Protein AF-A0A4U8TB84-F1 (afdb_monomer_lite)

Organism: NCBI:txid50960

Structure (mmCIF, N/CA/C/O backbone):
data_AF-A0A4U8TB84-F1
#
_entry.id   AF-A0A4U8TB84-F1
#
loop_
_atom_site.group_PDB
_atom_site.id
_atom_site.type_symbol
_atom_site.label_atom_id
_atom_site.label_alt_id
_atom_site.label_comp_id
_atom_site.label_asym_id
_atom_site.label_enti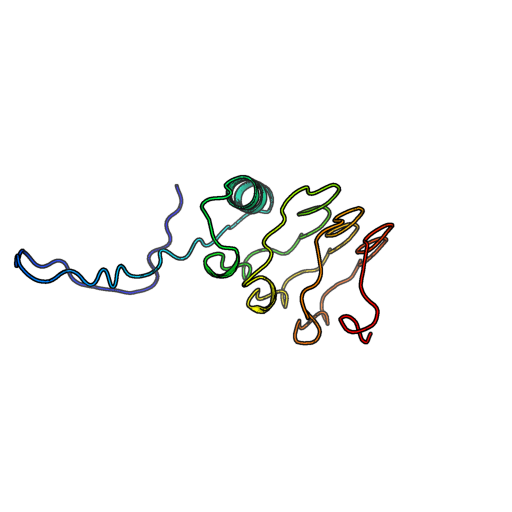ty_id
_atom_site.label_seq_id
_atom_site.pdbx_PDB_ins_code
_atom_site.Cartn_x
_atom_site.Cartn_y
_atom_site.Cartn_z
_atom_site.occupancy
_atom_site.B_iso_or_equiv
_atom_site.auth_seq_id
_atom_site.auth_comp_id
_atom_site.auth_asym_id
_atom_site.auth_atom_id
_atom_site.pdbx_PDB_model_num
ATOM 1 N N . MET A 1 1 ? 8.869 -10.314 21.067 1.00 45.72 1 MET A N 1
ATOM 2 C CA . MET A 1 1 ? 8.151 -11.189 20.119 1.00 45.72 1 MET A CA 1
ATOM 3 C C . MET A 1 1 ? 6.687 -11.208 20.528 1.00 45.72 1 MET A C 1
ATOM 5 O O . MET A 1 1 ? 6.358 -11.902 21.476 1.00 45.72 1 MET A O 1
ATOM 9 N N . GLN A 1 2 ? 5.829 -10.401 19.903 1.00 38.22 2 GLN A N 1
ATOM 10 C CA . GLN A 1 2 ? 4.379 -10.527 20.090 1.00 38.22 2 GLN A CA 1
ATOM 11 C C . GLN A 1 2 ? 3.848 -11.338 18.907 1.00 38.22 2 GLN A C 1
ATOM 13 O O . GLN A 1 2 ? 3.488 -10.793 17.871 1.00 38.22 2 GLN A O 1
ATOM 18 N N . LYS A 1 3 ? 3.909 -12.667 19.041 1.00 43.94 3 LYS A N 1
ATOM 19 C CA . LYS A 1 3 ? 3.219 -13.597 18.146 1.00 43.94 3 LYS A CA 1
ATOM 20 C C . LYS A 1 3 ? 1.755 -13.603 18.587 1.00 43.94 3 LYS A C 1
ATOM 22 O O . LYS A 1 3 ? 1.457 -14.084 19.677 1.00 43.94 3 LYS A O 1
ATOM 27 N N . SER A 1 4 ? 0.860 -13.004 17.808 1.00 37.38 4 SER A N 1
ATOM 28 C CA . SER A 1 4 ? -0.577 -13.105 18.067 1.00 37.38 4 SER A CA 1
ATOM 29 C C . SER A 1 4 ? -1.086 -14.352 17.359 1.00 37.38 4 SER A C 1
ATOM 31 O O . SER A 1 4 ? -1.244 -14.355 16.144 1.00 37.38 4 SER A O 1
ATOM 33 N N . ILE A 1 5 ? -1.294 -15.426 18.117 1.00 42.75 5 ILE A N 1
ATOM 34 C CA . ILE A 1 5 ? -1.878 -16.667 17.609 1.00 42.75 5 ILE A CA 1
ATOM 35 C C . ILE A 1 5 ? -3.381 -16.415 17.453 1.00 42.75 5 ILE A C 1
ATOM 37 O O . ILE A 1 5 ? -4.152 -16.615 18.390 1.00 42.75 5 ILE A O 1
ATOM 41 N N . MET A 1 6 ? -3.813 -15.928 16.291 1.00 39.38 6 MET A N 1
ATOM 42 C CA . MET A 1 6 ? -5.229 -15.975 15.937 1.00 39.38 6 MET A CA 1
ATOM 43 C C . MET A 1 6 ? -5.569 -17.403 15.500 1.00 39.38 6 MET A C 1
ATOM 45 O O . MET A 1 6 ? -5.380 -17.777 14.352 1.00 39.38 6 MET A O 1
ATOM 49 N N . GLY A 1 7 ? -6.045 -18.194 16.464 1.00 40.78 7 GLY A N 1
ATOM 50 C CA . GLY A 1 7 ? -6.936 -19.331 16.235 1.00 40.78 7 GLY A CA 1
ATOM 51 C C . GLY A 1 7 ? -6.357 -20.549 15.513 1.00 40.78 7 GLY A C 1
ATOM 52 O O . GLY A 1 7 ? -6.677 -20.783 14.357 1.00 40.78 7 GLY A O 1
ATOM 53 N N . ALA A 1 8 ? -5.635 -21.407 16.236 1.00 39.00 8 ALA A N 1
ATOM 54 C CA . ALA A 1 8 ? -5.620 -22.843 15.949 1.00 39.00 8 ALA A CA 1
ATOM 55 C C . ALA A 1 8 ? -5.310 -23.622 17.235 1.00 39.00 8 ALA A C 1
ATOM 57 O O . ALA A 1 8 ? -4.166 -23.740 17.672 1.00 39.00 8 ALA A O 1
ATOM 58 N N . VAL A 1 9 ? -6.364 -24.125 17.874 1.00 42.72 9 VAL A N 1
ATOM 59 C CA . VAL A 1 9 ? -6.271 -25.143 18.922 1.00 42.72 9 VAL A CA 1
ATOM 60 C C . VAL A 1 9 ? -5.956 -26.470 18.230 1.00 42.72 9 VAL A C 1
ATOM 62 O O . VAL A 1 9 ? -6.791 -26.955 17.479 1.00 42.72 9 VAL A O 1
ATOM 65 N N . TRP A 1 10 ? -4.753 -27.021 18.412 1.00 40.31 10 TRP A N 1
ATOM 66 C CA . TRP A 1 10 ? -4.490 -28.255 19.178 1.00 40.31 10 TRP A CA 1
ATOM 67 C C . TRP A 1 10 ? -3.059 -28.759 18.910 1.00 40.31 10 TRP A C 1
ATOM 69 O O . TRP A 1 10 ? -2.658 -29.002 17.776 1.00 40.31 10 TRP A O 1
ATOM 79 N N . PHE A 1 11 ? -2.297 -28.972 19.981 1.00 54.28 11 PHE A N 1
ATOM 80 C CA . PHE A 1 11 ? -1.152 -29.885 19.995 1.00 54.28 11 PHE A CA 1
ATOM 81 C C . PHE A 1 11 ? -1.607 -31.317 19.652 1.00 54.28 11 PHE A C 1
ATOM 83 O O . PHE A 1 11 ? -2.494 -31.817 20.339 1.00 54.28 11 PHE A O 1
ATOM 90 N N . CYS A 1 12 ? -0.940 -32.022 18.727 1.00 40.16 12 CYS A N 1
ATOM 91 C CA . CYS A 1 12 ? -0.672 -33.462 18.887 1.00 40.16 12 CYS A CA 1
ATOM 92 C C . CYS A 1 12 ? 0.413 -34.008 17.936 1.00 40.16 12 CYS A C 1
ATOM 94 O O . CYS A 1 12 ? 0.275 -33.973 16.722 1.00 40.16 12 CYS A O 1
ATOM 96 N N . LEU A 1 13 ? 1.478 -34.504 18.576 1.00 37.19 13 LEU A N 1
ATOM 97 C CA . LEU A 1 13 ? 2.316 -35.682 18.300 1.00 37.19 13 LEU A CA 1
ATOM 98 C C . LEU A 1 13 ? 2.546 -36.174 16.855 1.00 37.19 13 LEU A C 1
ATOM 100 O O . LEU A 1 13 ? 1.636 -36.631 16.179 1.00 37.19 13 LEU A O 1
ATOM 104 N N . LEU A 1 14 ? 3.846 -36.230 16.523 1.00 46.69 14 LEU A N 1
ATOM 105 C CA . LEU A 1 14 ? 4.560 -37.301 15.806 1.00 46.69 14 LEU A CA 1
ATOM 106 C C . LEU A 1 14 ? 3.783 -38.041 14.706 1.00 46.69 14 LEU A C 1
ATOM 108 O O . LEU A 1 14 ? 3.031 -38.946 15.027 1.00 46.69 14 LEU A O 1
ATOM 112 N N . TYR A 1 15 ? 4.146 -37.835 13.437 1.00 36.56 15 TYR A N 1
ATOM 113 C CA . TYR A 1 15 ? 4.432 -38.963 12.541 1.00 36.56 15 TYR A CA 1
ATOM 114 C C . TYR A 1 15 ? 5.444 -38.556 11.463 1.00 36.56 15 TYR A C 1
ATOM 116 O O . TYR A 1 15 ? 5.296 -37.557 10.764 1.00 36.56 15 TYR A O 1
ATOM 124 N N . PHE A 1 16 ? 6.517 -39.341 11.403 1.00 52.62 16 PHE A N 1
ATOM 125 C CA . PHE A 1 16 ? 7.540 -39.351 10.366 1.00 52.62 16 PHE A CA 1
ATOM 126 C C . PHE A 1 16 ? 6.938 -39.770 9.008 1.00 52.62 16 PHE A C 1
ATOM 128 O O . PHE A 1 16 ? 6.001 -40.564 8.973 1.00 52.62 16 PHE A O 1
ATOM 135 N N . ILE A 1 17 ? 7.622 -39.356 7.931 1.00 47.59 17 ILE A N 1
ATOM 136 C CA . ILE A 1 17 ? 7.519 -39.762 6.510 1.00 47.59 17 ILE A CA 1
ATOM 137 C C . ILE A 1 17 ? 6.710 -38.801 5.623 1.00 47.59 17 ILE A C 1
ATOM 139 O O . ILE A 1 17 ? 5.489 -38.745 5.674 1.00 47.59 17 ILE A O 1
ATOM 143 N N . GLY A 1 18 ? 7.427 -38.135 4.711 1.00 38.47 18 GLY A N 1
ATOM 144 C CA . GLY A 1 18 ? 6.852 -37.531 3.507 1.00 38.47 18 GLY A CA 1
ATOM 145 C C . GLY A 1 18 ? 7.126 -36.039 3.389 1.00 38.47 18 GLY A C 1
ATOM 146 O O . GLY A 1 18 ? 6.384 -35.215 3.905 1.00 38.47 18 GLY A O 1
ATOM 147 N N . CYS A 1 19 ? 8.207 -35.695 2.694 1.00 48.09 19 CYS A N 1
ATOM 148 C CA . CYS A 1 19 ? 8.589 -34.333 2.345 1.00 48.09 19 CYS A CA 1
ATOM 149 C C . CYS A 1 19 ? 7.486 -33.635 1.525 1.00 48.09 19 CYS A C 1
ATOM 151 O O . CYS A 1 19 ? 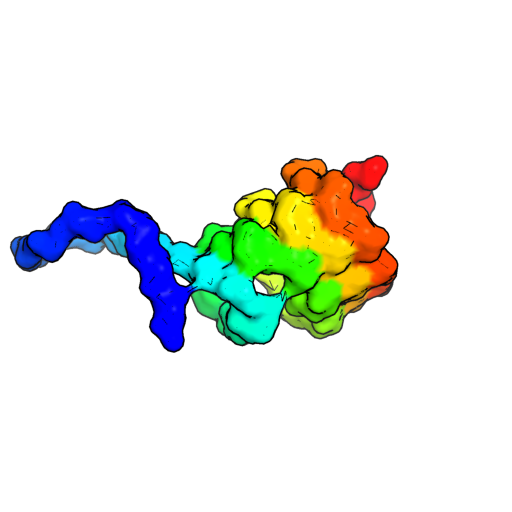7.413 -33.794 0.315 1.00 48.09 19 CYS A O 1
ATOM 153 N N . HIS A 1 20 ? 6.636 -32.870 2.201 1.00 40.25 20 HIS A N 1
ATOM 154 C CA . HIS A 1 20 ? 5.980 -31.670 1.692 1.00 40.25 20 HIS A CA 1
ATOM 155 C C . HIS A 1 20 ? 5.687 -30.812 2.921 1.00 40.25 20 HIS A C 1
ATOM 157 O O . HIS A 1 20 ? 4.707 -31.014 3.633 1.00 40.25 20 HIS A O 1
ATOM 163 N N . PHE A 1 21 ? 6.606 -29.894 3.217 1.00 39.38 21 PHE A N 1
ATOM 164 C CA . PHE A 1 21 ? 6.414 -28.867 4.231 1.00 39.38 21 PHE A CA 1
ATOM 165 C C . PHE A 1 21 ? 5.217 -27.999 3.817 1.00 39.38 21 PHE A C 1
ATOM 167 O O . PHE A 1 21 ? 5.377 -27.018 3.102 1.00 39.38 21 PHE A O 1
ATOM 174 N N . ILE A 1 22 ? 4.011 -28.340 4.266 1.00 43.78 22 ILE A N 1
ATOM 175 C CA . ILE A 1 22 ? 2.967 -27.334 4.462 1.00 43.78 22 ILE A CA 1
ATOM 176 C C . ILE A 1 22 ? 3.152 -26.849 5.896 1.00 43.78 22 ILE A C 1
ATOM 178 O O . ILE A 1 22 ? 2.420 -27.218 6.811 1.00 43.78 22 ILE A O 1
ATOM 182 N N . THR A 1 23 ? 4.214 -26.079 6.130 1.00 46.97 23 THR A N 1
ATOM 183 C CA . THR A 1 23 ? 4.282 -25.272 7.347 1.00 46.97 23 THR A CA 1
ATOM 184 C C . THR A 1 23 ? 3.256 -24.171 7.182 1.00 46.97 23 THR A C 1
ATOM 186 O O . THR A 1 23 ? 3.326 -23.429 6.203 1.00 46.97 23 THR A O 1
ATOM 189 N N . ALA A 1 24 ? 2.307 -24.075 8.112 1.00 51.00 24 ALA A N 1
ATOM 190 C CA . ALA A 1 24 ? 1.477 -22.888 8.255 1.00 51.00 24 ALA A CA 1
ATOM 191 C C . ALA A 1 24 ? 2.383 -21.654 8.137 1.00 51.00 24 ALA A C 1
ATOM 193 O O . ALA A 1 24 ? 3.355 -21.530 8.886 1.00 51.00 24 ALA A O 1
ATOM 194 N N . GLN A 1 25 ? 2.132 -20.802 7.144 1.00 57.91 25 GLN A N 1
ATOM 195 C CA . GLN A 1 25 ? 2.904 -19.581 6.963 1.00 57.91 25 GLN A CA 1
ATOM 196 C C . GLN A 1 25 ? 2.698 -18.728 8.221 1.00 57.91 25 GLN A C 1
ATOM 198 O O . GLN A 1 25 ? 1.567 -18.350 8.525 1.00 57.91 25 GLN A O 1
ATOM 203 N N . GLU A 1 26 ? 3.757 -18.498 9.006 1.00 79.38 26 GLU A N 1
ATOM 204 C CA . GLU A 1 26 ? 3.667 -17.626 10.180 1.00 79.38 26 GLU A CA 1
ATOM 205 C C . GLU A 1 26 ? 3.278 -16.218 9.697 1.00 79.38 26 GLU A C 1
ATOM 207 O O . GLU A 1 26 ? 4.016 -15.597 8.934 1.00 79.38 26 GLU A O 1
ATOM 212 N N . ILE A 1 27 ? 2.110 -15.722 10.123 1.00 89.81 27 ILE A N 1
ATOM 213 C CA . ILE A 1 27 ? 1.662 -14.355 9.832 1.00 89.81 27 ILE A CA 1
ATOM 214 C C . ILE A 1 27 ? 2.178 -13.424 10.933 1.00 89.81 27 ILE A C 1
ATOM 216 O O . ILE A 1 27 ? 1.937 -13.638 12.126 1.00 89.81 27 ILE A O 1
ATOM 220 N N . TYR A 1 28 ? 2.879 -12.365 10.537 1.00 93.75 28 TYR A N 1
ATOM 221 C CA . TYR A 1 28 ? 3.379 -11.319 11.420 1.00 93.75 28 TYR A CA 1
ATOM 222 C C . TYR A 1 28 ? 2.350 -10.197 11.539 1.00 93.75 28 TYR A C 1
ATOM 224 O O . TYR A 1 28 ? 1.968 -9.602 10.540 1.00 93.75 28 TYR A O 1
ATOM 232 N N . VAL A 1 29 ? 1.948 -9.858 12.767 1.00 95.44 29 VAL A N 1
ATOM 233 C CA . VAL A 1 29 ? 0.933 -8.824 13.039 1.00 95.44 29 VAL A CA 1
ATOM 234 C C . VAL A 1 29 ? 1.574 -7.646 13.786 1.00 95.44 29 VAL A C 1
ATOM 236 O O . VAL A 1 29 ? 1.490 -7.575 15.020 1.00 95.44 29 VAL A O 1
ATOM 239 N N . PRO A 1 30 ? 2.288 -6.736 13.097 1.00 95.50 30 PRO A N 1
ATOM 240 C CA . PRO A 1 30 ? 2.904 -5.590 13.744 1.00 95.50 30 PRO A CA 1
ATOM 241 C C . PRO A 1 30 ? 1.858 -4.646 14.349 1.00 95.50 30 PRO A C 1
ATOM 243 O O . PRO A 1 30 ? 0.869 -4.294 13.716 1.00 95.50 30 PRO A O 1
ATOM 246 N N . LYS A 1 31 ? 2.091 -4.221 15.596 1.00 94.06 31 LYS A N 1
ATOM 247 C CA . LYS A 1 31 ? 1.245 -3.242 16.307 1.00 94.06 31 LYS A CA 1
ATOM 248 C C . LYS A 1 31 ? 1.775 -1.813 16.243 1.00 94.06 31 LYS A C 1
ATOM 250 O O . LYS A 1 31 ? 1.060 -0.887 16.598 1.00 94.06 31 LYS A O 1
ATOM 255 N N . THR A 1 32 ? 3.025 -1.636 15.820 1.00 96.12 32 THR A N 1
ATOM 256 C CA . THR A 1 32 ? 3.645 -0.320 15.663 1.00 96.12 32 THR A CA 1
ATOM 257 C C . THR A 1 32 ? 4.434 -0.265 14.365 1.00 96.12 32 THR A C 1
ATOM 259 O O . THR A 1 32 ? 4.900 -1.296 13.859 1.00 96.12 32 THR A O 1
ATOM 262 N N . LYS A 1 33 ? 4.623 0.951 13.853 1.00 96.94 33 LYS A N 1
ATOM 263 C CA . LYS A 1 33 ? 5.448 1.210 12.676 1.00 96.94 33 LYS A CA 1
ATOM 264 C C . LYS A 1 33 ? 6.885 0.738 12.874 1.00 96.94 33 LYS A C 1
ATOM 266 O O . LYS A 1 33 ? 7.458 0.143 11.971 1.00 96.94 33 LYS A O 1
ATOM 271 N N . GLU A 1 34 ? 7.464 0.920 14.058 1.00 97.06 34 GLU A N 1
ATOM 272 C CA . GLU A 1 34 ? 8.837 0.492 14.351 1.00 97.06 34 GLU A CA 1
ATOM 273 C C . GLU A 1 34 ? 8.971 -1.023 14.251 1.00 97.06 34 GLU A C 1
ATOM 275 O O . GLU A 1 34 ? 9.985 -1.528 13.763 1.00 97.06 34 GLU A O 1
ATOM 280 N N . TYR A 1 35 ? 7.959 -1.765 14.711 1.00 95.38 35 TYR A N 1
ATOM 281 C CA . TYR A 1 35 ? 7.981 -3.211 14.576 1.00 95.38 35 TYR A CA 1
ATOM 282 C C . TYR A 1 35 ? 7.817 -3.630 13.114 1.00 95.38 35 TYR A C 1
ATOM 284 O O . TYR A 1 35 ? 8.593 -4.465 12.653 1.00 95.38 35 TYR A O 1
ATOM 292 N N . LEU A 1 36 ? 6.913 -2.994 12.362 1.00 97.19 36 LEU A N 1
ATOM 293 C CA . LEU A 1 36 ? 6.819 -3.196 10.914 1.00 97.19 36 LEU A CA 1
ATOM 294 C C . LEU A 1 36 ? 8.172 -2.933 10.229 1.00 97.19 36 LEU A C 1
ATOM 296 O O . LEU A 1 36 ? 8.678 -3.801 9.527 1.00 97.19 36 LEU A O 1
ATOM 300 N N . MET A 1 37 ? 8.830 -1.805 10.510 1.00 96.50 37 MET A N 1
ATOM 301 C CA . MET A 1 37 ? 10.153 -1.481 9.961 1.00 96.50 37 MET A CA 1
ATOM 302 C C . MET A 1 37 ? 11.220 -2.529 10.302 1.00 96.50 37 MET A C 1
ATOM 304 O O . MET A 1 37 ? 12.127 -2.755 9.505 1.00 96.50 37 MET A O 1
ATOM 308 N N . ARG A 1 38 ? 11.148 -3.177 11.474 1.00 94.69 38 ARG A N 1
ATOM 309 C CA . ARG A 1 38 ? 12.057 -4.285 11.817 1.00 94.69 38 ARG A CA 1
ATOM 310 C C . ARG A 1 38 ? 11.807 -5.513 10.945 1.00 94.69 38 ARG A C 1
ATOM 312 O O . ARG A 1 38 ? 12.779 -6.126 10.526 1.00 94.69 38 ARG A O 1
ATOM 319 N N . LEU A 1 39 ? 10.545 -5.836 10.656 1.00 94.75 39 LEU A N 1
ATOM 320 C CA . LEU A 1 39 ? 10.189 -6.942 9.761 1.00 94.75 39 LEU A CA 1
ATOM 321 C C . LEU A 1 39 ? 10.648 -6.660 8.324 1.00 94.75 39 LEU A C 1
ATOM 323 O O . LEU A 1 39 ? 11.250 -7.520 7.695 1.00 94.75 39 LEU A O 1
ATOM 327 N N . LEU A 1 40 ? 10.448 -5.433 7.831 1.00 94.69 40 LEU A N 1
ATOM 328 C CA . LEU A 1 40 ? 10.820 -5.048 6.461 1.00 94.69 40 LEU A CA 1
ATOM 329 C C . LEU A 1 40 ? 12.334 -5.078 6.194 1.00 94.69 40 LEU A C 1
ATOM 331 O O . LEU A 1 40 ? 12.746 -5.216 5.041 1.00 94.69 40 LEU A O 1
ATOM 335 N N . LYS A 1 41 ? 13.157 -4.958 7.244 1.00 92.00 41 LYS A N 1
ATOM 336 C CA . LYS A 1 41 ? 14.623 -5.070 7.165 1.00 92.00 41 LYS A CA 1
ATOM 337 C C . LYS A 1 41 ? 15.114 -6.508 7.001 1.00 92.00 41 LYS A C 1
ATOM 339 O O . LYS A 1 41 ? 16.263 -6.687 6.607 1.00 92.00 41 LYS A O 1
ATOM 344 N N . ASP A 1 42 ? 14.286 -7.505 7.303 1.00 91.00 42 ASP A N 1
ATOM 345 C CA . ASP A 1 42 ? 14.635 -8.910 7.121 1.00 91.00 42 ASP A CA 1
ATOM 346 C C . ASP A 1 42 ? 14.257 -9.359 5.697 1.00 91.00 42 ASP A C 1
ATOM 348 O O . ASP A 1 42 ? 13.070 -9.401 5.353 1.00 91.00 42 ASP A O 1
ATOM 352 N N . PRO A 1 43 ? 15.235 -9.686 4.833 1.00 87.25 43 PRO A N 1
ATOM 353 C CA . PRO A 1 43 ? 14.952 -10.144 3.475 1.00 87.25 43 PRO A CA 1
ATOM 354 C C . PRO A 1 43 ? 14.296 -11.532 3.436 1.00 87.25 43 PRO A C 1
ATOM 356 O O . PRO A 1 43 ? 13.737 -11.895 2.405 1.00 87.25 43 PRO A O 1
ATOM 359 N N . SER A 1 44 ? 14.347 -12.298 4.531 1.00 88.19 44 SER A N 1
ATOM 360 C CA . SER A 1 44 ? 13.758 -13.641 4.635 1.00 88.19 44 SER A CA 1
ATOM 361 C C . SER A 1 44 ? 12.250 -13.600 4.874 1.00 88.19 44 SER A C 1
ATOM 363 O O . SER A 1 44 ? 11.577 -14.618 4.722 1.00 88.19 44 SER A O 1
ATOM 365 N N . ILE A 1 45 ? 11.716 -12.437 5.265 1.00 89.31 45 ILE A N 1
ATOM 366 C CA . ILE A 1 45 ? 10.290 -12.249 5.514 1.00 89.31 45 ILE A CA 1
ATOM 367 C C . ILE A 1 45 ? 9.616 -11.795 4.207 1.00 89.31 45 ILE A C 1
ATOM 369 O O . ILE A 1 45 ? 9.919 -10.702 3.701 1.00 89.31 45 ILE A O 1
ATOM 373 N N . PRO A 1 46 ? 8.696 -12.601 3.641 1.00 92.12 46 PRO A N 1
ATOM 374 C CA . PRO A 1 46 ? 7.906 -12.185 2.490 1.00 92.12 46 PRO A CA 1
ATOM 375 C C . PRO A 1 46 ? 6.886 -11.122 2.912 1.00 92.12 46 PRO A C 1
ATOM 377 O O . PRO A 1 46 ? 6.299 -11.211 3.992 1.00 92.12 46 PRO A O 1
ATOM 380 N N . LEU A 1 47 ? 6.638 -10.123 2.055 1.00 95.12 47 LEU A N 1
ATOM 381 C CA . LEU A 1 47 ? 5.704 -9.037 2.385 1.00 95.12 47 LEU A CA 1
ATOM 382 C C . LEU A 1 47 ? 4.267 -9.545 2.561 1.00 95.12 47 LEU A C 1
ATOM 384 O O . LEU A 1 47 ? 3.544 -9.006 3.395 1.00 95.12 47 LEU A O 1
ATOM 388 N N . SER A 1 48 ? 3.900 -10.628 1.866 1.00 94.31 48 SER A N 1
ATOM 389 C CA . SER A 1 48 ? 2.598 -11.297 1.998 1.00 94.31 48 SER A CA 1
ATOM 390 C C . SER A 1 48 ? 2.343 -11.900 3.386 1.00 94.31 48 SER A C 1
ATOM 392 O O . SER A 1 48 ? 1.202 -12.188 3.726 1.00 94.31 48 SER A O 1
ATOM 394 N N . ALA A 1 49 ? 3.388 -12.143 4.188 1.00 94.44 49 ALA A N 1
ATOM 395 C CA . ALA A 1 49 ? 3.249 -12.687 5.541 1.00 94.44 49 ALA A CA 1
ATOM 396 C C . ALA A 1 49 ? 3.017 -11.599 6.600 1.00 94.44 49 ALA A C 1
ATOM 398 O O . ALA A 1 49 ? 2.974 -11.909 7.788 1.00 94.44 49 ALA A O 1
ATOM 399 N N . ILE A 1 50 ? 2.913 -10.329 6.204 1.00 95.44 50 ILE A N 1
ATOM 400 C CA . ILE A 1 50 ? 2.768 -9.204 7.125 1.00 95.44 50 ILE A CA 1
ATOM 401 C C . ILE A 1 50 ? 1.325 -8.698 7.079 1.00 95.44 50 ILE A C 1
ATOM 403 O O . ILE A 1 50 ? 0.868 -8.177 6.066 1.00 95.44 50 ILE A O 1
ATOM 407 N N . ASP A 1 51 ? 0.626 -8.797 8.205 1.00 96.44 51 ASP A N 1
ATOM 408 C CA . ASP A 1 51 ? -0.694 -8.203 8.399 1.00 96.44 51 ASP A CA 1
ATOM 409 C C . ASP A 1 51 ? -0.562 -6.743 8.855 1.00 96.44 51 ASP A C 1
ATOM 411 O O . ASP A 1 51 ? -0.298 -6.438 10.023 1.00 96.44 51 ASP A O 1
ATOM 415 N N . THR A 1 52 ? -0.771 -5.820 7.921 1.00 97.31 52 THR A N 1
ATOM 416 C CA . THR A 1 52 ? -0.677 -4.377 8.158 1.00 97.31 52 THR A CA 1
ATOM 417 C C . THR A 1 52 ? -1.940 -3.745 8.742 1.00 97.31 52 THR A C 1
ATOM 419 O O . THR A 1 52 ? -1.944 -2.540 8.982 1.00 97.31 52 THR A O 1
ATOM 422 N N . SER A 1 53 ? -2.995 -4.519 9.027 1.00 96.88 53 SER A N 1
ATOM 423 C CA . SER A 1 53 ? -4.313 -4.000 9.439 1.00 96.88 53 SER A CA 1
ATOM 424 C C . SER A 1 53 ? -4.301 -3.122 10.698 1.00 96.88 53 SER A C 1
ATOM 426 O O . SER A 1 53 ? -5.215 -2.325 10.903 1.00 96.88 53 SER A O 1
ATOM 428 N N . ASN A 1 54 ? -3.274 -3.247 11.544 1.00 96.25 54 ASN A N 1
ATOM 429 C CA . ASN A 1 54 ? -3.118 -2.467 12.776 1.00 96.25 54 ASN A CA 1
ATOM 430 C C . ASN A 1 54 ? -2.240 -1.213 12.613 1.00 96.25 54 ASN A C 1
ATOM 432 O O . ASN A 1 54 ? -1.991 -0.517 13.596 1.00 96.25 54 ASN A O 1
ATOM 436 N N . ILE A 1 55 ? -1.720 -0.948 11.414 1.00 98.25 55 ILE A N 1
ATOM 437 C CA . ILE A 1 55 ? -0.780 0.142 11.156 1.00 98.25 55 ILE A CA 1
ATOM 438 C C . ILE A 1 55 ? -1.535 1.344 10.599 1.00 98.25 55 ILE A C 1
ATOM 440 O O . ILE A 1 55 ? -2.243 1.237 9.604 1.00 98.25 55 ILE A O 1
ATOM 444 N N . THR A 1 56 ? -1.355 2.498 11.239 1.00 98.12 56 THR A N 1
ATOM 445 C CA . THR A 1 56 ? -1.956 3.773 10.822 1.00 98.12 56 THR A CA 1
ATOM 446 C C . THR A 1 56 ? -0.955 4.699 10.121 1.00 98.12 56 THR A C 1
ATOM 448 O O . THR A 1 56 ? -1.349 5.523 9.301 1.00 98.12 56 THR A O 1
ATOM 451 N N . ASP A 1 57 ? 0.344 4.547 10.393 1.00 98.44 57 ASP A N 1
ATOM 452 C CA . ASP A 1 57 ? 1.427 5.320 9.774 1.00 98.44 57 ASP A CA 1
ATOM 453 C C . ASP A 1 57 ? 2.354 4.399 8.966 1.00 98.44 57 ASP A C 1
ATOM 455 O O . ASP A 1 57 ? 3.072 3.560 9.520 1.00 98.44 57 ASP A O 1
ATOM 459 N N . MET A 1 58 ? 2.340 4.583 7.645 1.00 98.44 58 MET A N 1
ATOM 460 C CA . MET A 1 58 ? 3.196 3.914 6.664 1.00 98.44 58 MET A CA 1
ATOM 461 C C . MET A 1 58 ? 4.201 4.870 6.006 1.00 98.44 58 MET A C 1
ATOM 463 O O . MET A 1 58 ? 4.852 4.515 5.016 1.00 98.44 58 MET A O 1
ATOM 467 N N . SER A 1 59 ? 4.373 6.078 6.545 1.00 98.44 59 SER A N 1
ATOM 468 C CA . SER A 1 59 ? 5.308 7.044 5.977 1.00 98.44 59 SER A CA 1
ATOM 469 C C . SER A 1 59 ? 6.736 6.496 5.981 1.00 98.44 59 SER A C 1
ATOM 471 O O . SER A 1 59 ? 7.200 5.898 6.958 1.00 98.44 59 SER A O 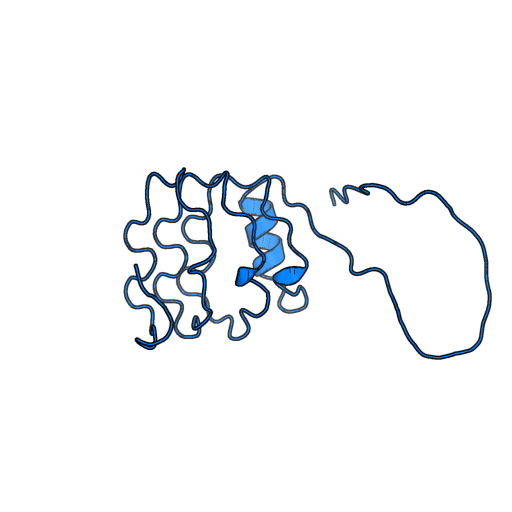1
ATOM 473 N N . ARG A 1 60 ? 7.445 6.710 4.869 1.00 97.88 60 ARG A N 1
ATOM 474 C CA . ARG A 1 60 ? 8.864 6.361 4.675 1.00 97.88 60 ARG A CA 1
ATOM 475 C C . ARG A 1 60 ? 9.229 4.873 4.835 1.00 97.88 60 ARG A C 1
ATOM 477 O O . ARG A 1 60 ? 10.412 4.565 4.955 1.00 97.88 60 ARG A O 1
ATOM 484 N N . LEU A 1 61 ? 8.273 3.933 4.821 1.00 97.81 61 LEU A N 1
ATOM 485 C CA . LEU A 1 61 ? 8.567 2.501 5.043 1.00 97.81 61 LEU A CA 1
ATOM 486 C C . LEU A 1 61 ? 9.594 1.913 4.064 1.00 97.81 61 LEU A C 1
ATOM 488 O O . LEU A 1 61 ? 10.411 1.083 4.463 1.00 97.81 61 LEU A O 1
ATOM 492 N N . PHE A 1 62 ? 9.569 2.356 2.807 1.00 96.75 62 PHE A N 1
ATOM 493 C CA . PHE A 1 62 ? 10.506 1.954 1.761 1.00 96.75 62 PHE A CA 1
ATOM 494 C C . PHE A 1 62 ? 11.272 3.145 1.172 1.00 96.75 62 PHE A C 1
ATOM 496 O O . PHE A 1 62 ? 11.789 3.051 0.058 1.00 96.75 62 PHE A O 1
ATOM 503 N N . GLU A 1 63 ? 11.385 4.250 1.912 1.00 95.94 63 GLU A N 1
ATOM 504 C CA . GLU A 1 63 ? 12.176 5.393 1.467 1.00 95.94 63 GLU A CA 1
ATOM 505 C C . GLU A 1 63 ? 13.647 4.983 1.281 1.00 95.94 63 GLU A C 1
ATOM 507 O O . GLU A 1 63 ? 14.257 4.394 2.176 1.00 95.94 63 GLU A O 1
ATOM 512 N N . ASN A 1 64 ? 14.220 5.281 0.111 1.00 94.12 64 ASN A N 1
ATOM 513 C CA . ASN A 1 64 ? 15.571 4.865 -0.290 1.00 94.12 64 ASN A CA 1
ATOM 514 C C . ASN A 1 64 ? 15.807 3.341 -0.220 1.00 94.12 64 ASN A C 1
ATOM 516 O O . ASN A 1 64 ? 16.945 2.882 -0.079 1.00 94.12 64 ASN A O 1
ATOM 520 N N . SER A 1 65 ? 14.745 2.532 -0.290 1.00 92.00 65 SER A N 1
ATOM 521 C CA . SER A 1 65 ? 14.860 1.081 -0.178 1.00 92.00 65 SER A CA 1
ATOM 522 C C . SER A 1 65 ? 15.588 0.467 -1.375 1.00 92.00 65 SER A C 1
ATOM 524 O O . SER A 1 65 ? 15.232 0.691 -2.531 1.00 92.00 65 SER A O 1
ATOM 526 N N . ASN A 1 66 ? 16.560 -0.400 -1.079 1.00 90.44 66 ASN A N 1
ATOM 527 C CA . ASN A 1 66 ? 17.227 -1.269 -2.055 1.00 90.44 66 ASN A CA 1
ATOM 528 C C . ASN A 1 66 ? 16.559 -2.654 -2.175 1.00 90.44 66 ASN A C 1
ATOM 530 O O . ASN A 1 66 ? 17.115 -3.552 -2.814 1.00 90.44 66 ASN A O 1
ATOM 534 N N . ARG A 1 67 ? 15.392 -2.861 -1.540 1.00 91.62 67 ARG A N 1
ATOM 535 C CA . ARG A 1 67 ? 14.612 -4.103 -1.669 1.00 91.62 67 ARG A CA 1
ATOM 536 C C . ARG A 1 67 ? 14.214 -4.282 -3.134 1.00 91.62 67 ARG A C 1
ATOM 538 O O . ARG A 1 67 ? 13.703 -3.353 -3.743 1.00 91.62 67 ARG A O 1
ATOM 545 N N . LYS A 1 68 ? 14.462 -5.471 -3.687 1.00 90.88 68 LYS A N 1
ATOM 546 C CA . LYS A 1 68 ? 14.141 -5.810 -5.086 1.00 90.88 68 LYS A CA 1
ATOM 547 C C . LYS A 1 68 ? 12.830 -6.566 -5.229 1.00 90.88 68 LYS A C 1
ATOM 549 O O . LYS A 1 68 ? 12.149 -6.430 -6.235 1.00 90.88 68 LYS A O 1
ATOM 554 N N . ASP A 1 69 ? 12.512 -7.377 -4.229 1.00 91.12 69 ASP A N 1
ATOM 555 C CA . ASP A 1 69 ? 11.302 -8.176 -4.208 1.00 91.12 69 ASP A CA 1
ATOM 556 C C . ASP A 1 69 ? 10.227 -7.472 -3.381 1.00 91.12 69 ASP A C 1
ATOM 558 O O . ASP A 1 69 ? 10.411 -7.233 -2.188 1.00 91.12 69 ASP A O 1
ATOM 562 N N . PHE A 1 70 ? 9.120 -7.128 -4.024 1.00 93.38 70 PHE A N 1
ATOM 563 C CA . PHE A 1 70 ? 7.945 -6.521 -3.401 1.00 93.38 70 PHE A CA 1
ATOM 564 C C . PHE A 1 70 ? 6.709 -7.430 -3.506 1.00 93.38 70 PHE A C 1
ATOM 566 O O . PHE A 1 70 ? 5.613 -6.992 -3.184 1.00 93.38 70 PHE A O 1
ATOM 573 N N . SER A 1 71 ? 6.881 -8.689 -3.926 1.00 91.38 71 SER A N 1
ATOM 574 C CA . SER A 1 71 ? 5.790 -9.661 -4.055 1.00 91.38 71 SER A CA 1
ATOM 575 C C . SER A 1 71 ? 4.985 -9.771 -2.762 1.00 91.38 71 SER A C 1
ATOM 577 O O . SER A 1 71 ? 5.559 -9.957 -1.681 1.00 91.38 71 SER A O 1
ATOM 579 N N . GLY A 1 72 ? 3.659 -9.669 -2.866 1.00 94.56 72 GLY A N 1
ATOM 580 C CA . GLY A 1 72 ? 2.757 -9.729 -1.723 1.00 94.56 72 GLY A CA 1
AT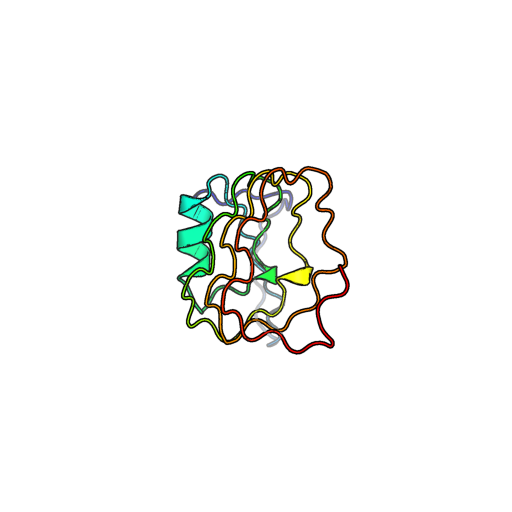OM 581 C C . GLY A 1 72 ? 2.450 -8.379 -1.080 1.00 94.56 72 GLY A C 1
ATOM 582 O O . GLY A 1 72 ? 1.723 -8.340 -0.095 1.00 94.56 72 GLY A O 1
ATOM 583 N N . ILE A 1 73 ? 2.993 -7.268 -1.583 1.00 96.38 73 ILE A N 1
ATOM 584 C CA . ILE A 1 73 ? 2.627 -5.933 -1.087 1.00 96.38 73 ILE A CA 1
ATOM 585 C C . ILE A 1 73 ? 1.179 -5.574 -1.446 1.00 96.38 73 ILE A C 1
ATOM 587 O O . ILE A 1 73 ? 0.492 -4.905 -0.681 1.00 96.38 73 ILE A O 1
ATOM 591 N N . GLU A 1 74 ? 0.678 -6.078 -2.572 1.00 95.19 74 GLU A N 1
ATOM 592 C CA . GLU A 1 74 ? -0.702 -5.928 -3.029 1.00 95.19 74 GLU A CA 1
ATOM 593 C C . GLU A 1 74 ? -1.725 -6.508 -2.040 1.00 95.19 74 GLU A C 1
ATOM 595 O O . GLU A 1 74 ? -2.872 -6.073 -2.018 1.00 95.19 74 GLU A O 1
ATOM 600 N N . THR A 1 75 ? -1.309 -7.441 -1.172 1.00 95.44 75 THR A N 1
ATOM 601 C CA . THR A 1 75 ? -2.183 -8.061 -0.164 1.00 95.44 75 THR A CA 1
ATOM 602 C C . THR A 1 75 ? -2.284 -7.254 1.129 1.00 95.44 75 THR A C 1
ATOM 604 O O . THR A 1 75 ? -2.993 -7.661 2.050 1.00 95.44 75 T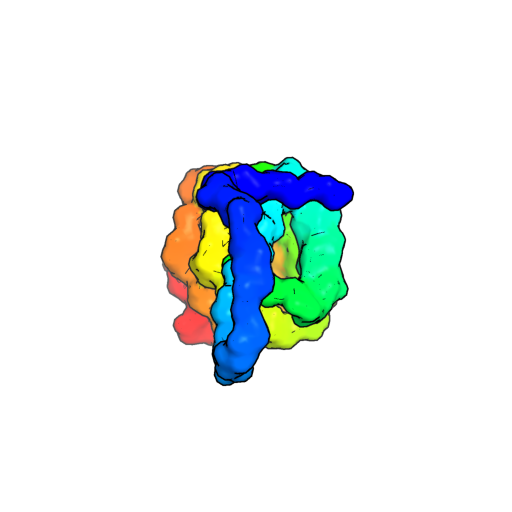HR A O 1
ATOM 607 N N . TRP A 1 76 ? -1.546 -6.150 1.255 1.00 97.56 76 TRP A N 1
ATOM 608 C CA . TRP A 1 76 ? -1.566 -5.334 2.463 1.00 97.56 76 TRP A CA 1
ATOM 609 C C . TRP A 1 76 ? -2.922 -4.664 2.656 1.00 97.56 76 TRP A C 1
ATOM 611 O O . TRP A 1 76 ? -3.441 -3.984 1.772 1.00 97.56 76 TRP A O 1
ATOM 621 N N . ASN A 1 77 ? -3.477 -4.805 3.859 1.00 97.75 77 ASN A N 1
ATOM 622 C CA . ASN A 1 77 ? -4.634 -4.024 4.256 1.00 97.75 77 ASN A CA 1
ATOM 623 C C . ASN A 1 77 ? -4.170 -2.637 4.716 1.00 97.75 77 ASN A C 1
ATOM 625 O O . ASN A 1 77 ? -3.572 -2.499 5.788 1.00 97.75 77 ASN A O 1
ATOM 629 N N . VAL A 1 78 ? -4.465 -1.624 3.904 1.00 97.94 78 VAL A N 1
ATOM 630 C CA . VAL A 1 78 ? -4.125 -0.222 4.174 1.00 97.94 78 VAL A CA 1
ATOM 631 C C . VAL A 1 78 ? -5.334 0.635 4.562 1.00 97.94 78 VAL A C 1
ATOM 633 O O . VAL A 1 78 ? -5.204 1.847 4.701 1.00 97.94 78 VAL A O 1
ATOM 636 N N . SER A 1 79 ? -6.506 0.032 4.798 1.00 98.19 79 SER A N 1
ATOM 637 C CA . SER A 1 79 ? -7.747 0.785 5.033 1.00 98.19 79 SER A CA 1
ATOM 638 C C . SER A 1 79 ? -7.719 1.641 6.300 1.00 98.19 79 SER A C 1
ATOM 640 O O . SER A 1 79 ? -8.516 2.560 6.426 1.00 98.19 79 SER A O 1
ATOM 642 N N . ASN A 1 80 ? -6.837 1.342 7.257 1.00 97.44 80 ASN A N 1
ATOM 643 C CA . ASN A 1 80 ? -6.682 2.106 8.501 1.00 97.44 80 ASN A CA 1
ATOM 644 C C . ASN A 1 80 ? -5.530 3.125 8.443 1.00 97.44 80 ASN A C 1
ATOM 646 O O . ASN A 1 80 ? -5.275 3.819 9.428 1.00 97.44 80 ASN A O 1
ATOM 650 N N . VAL A 1 81 ? -4.815 3.203 7.320 1.00 98.50 81 VAL A N 1
ATOM 651 C CA . VAL A 1 81 ? -3.633 4.052 7.172 1.00 98.50 81 VAL A CA 1
ATOM 652 C C . VAL A 1 81 ? -4.054 5.493 6.925 1.00 98.50 81 VAL A C 1
ATOM 654 O O . VAL A 1 81 ? -4.870 5.774 6.053 1.00 98.50 81 VAL A O 1
ATOM 657 N N . THR A 1 82 ? -3.451 6.414 7.673 1.00 98.69 82 THR A N 1
ATOM 658 C CA . THR A 1 82 ? -3.672 7.859 7.555 1.00 98.69 82 THR A CA 1
ATOM 659 C C . THR A 1 82 ? -2.490 8.593 6.925 1.00 98.69 82 THR A C 1
ATOM 661 O O . THR A 1 82 ? -2.675 9.672 6.369 1.00 98.69 82 THR A O 1
ATOM 664 N N . ASP A 1 83 ? -1.277 8.035 6.982 1.00 98.69 83 ASP A N 1
ATOM 665 C CA . ASP A 1 83 ? -0.069 8.654 6.417 1.00 98.69 83 ASP A CA 1
ATOM 666 C C . ASP A 1 83 ? 0.742 7.648 5.587 1.00 98.69 83 ASP A C 1
ATOM 668 O O . ASP A 1 83 ? 1.174 6.612 6.092 1.00 98.69 83 ASP A O 1
ATOM 672 N N . MET A 1 84 ? 0.949 7.969 4.309 1.00 98.50 84 MET A N 1
ATOM 673 C CA . MET A 1 84 ? 1.777 7.243 3.338 1.00 98.50 84 MET A CA 1
ATOM 674 C C . MET A 1 84 ? 2.871 8.141 2.735 1.00 98.50 84 MET A C 1
ATOM 676 O O . MET A 1 84 ? 3.448 7.833 1.687 1.00 98.50 84 MET A O 1
ATOM 680 N N . SER A 1 85 ? 3.168 9.279 3.369 1.00 98.44 85 SER A N 1
ATOM 681 C CA . SER A 1 85 ? 4.148 10.237 2.863 1.00 98.44 85 SER A CA 1
ATOM 682 C C . SER A 1 85 ? 5.517 9.586 2.662 1.00 98.44 85 SER A C 1
ATOM 684 O O . SER A 1 85 ? 6.033 8.857 3.513 1.00 98.44 85 SER A O 1
ATOM 686 N N . TYR A 1 86 ? 6.104 9.822 1.489 1.00 97.94 86 TYR A N 1
ATOM 687 C CA . TYR A 1 86 ? 7.404 9.283 1.084 1.00 97.94 86 TYR A CA 1
ATOM 688 C C . TYR A 1 86 ? 7.545 7.750 1.172 1.00 97.94 86 TYR A C 1
ATOM 690 O O . TYR A 1 86 ? 8.670 7.254 1.168 1.00 97.94 86 TYR A O 1
ATOM 698 N N . MET A 1 87 ? 6.447 6.981 1.247 1.00 97.56 87 MET A N 1
ATOM 699 C CA . MET A 1 87 ? 6.488 5.528 1.481 1.00 97.56 87 MET A CA 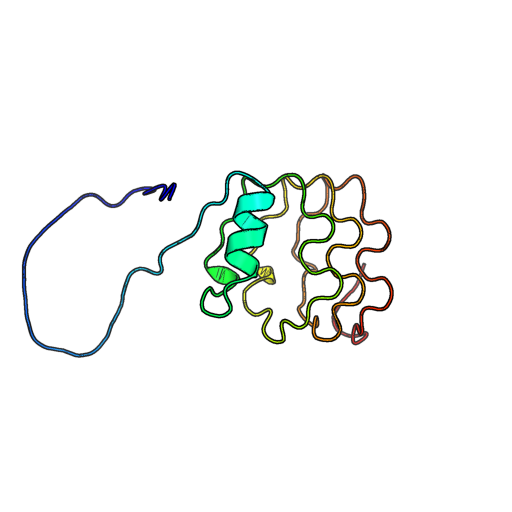1
ATOM 700 C C . MET A 1 87 ? 7.388 4.780 0.491 1.00 97.56 87 MET A C 1
ATOM 702 O O . MET A 1 87 ? 8.123 3.899 0.921 1.00 97.56 87 MET A O 1
ATOM 706 N N . PHE A 1 88 ? 7.386 5.162 -0.788 1.00 96.38 88 PHE A N 1
ATOM 707 C CA . PHE A 1 88 ? 8.213 4.587 -1.855 1.00 96.38 88 PHE A CA 1
ATOM 708 C C . PHE A 1 88 ? 9.176 5.609 -2.477 1.00 96.38 88 PHE A C 1
ATOM 710 O O . PHE A 1 88 ? 9.675 5.407 -3.584 1.00 96.38 88 PHE A O 1
ATOM 717 N N . SER A 1 89 ? 9.454 6.711 -1.776 1.00 95.75 89 SER A N 1
ATOM 718 C CA . SER A 1 89 ? 10.392 7.739 -2.232 1.00 95.75 89 SER A CA 1
ATOM 719 C C . SER A 1 89 ? 11.757 7.105 -2.525 1.00 95.75 89 SER A C 1
ATOM 721 O O . SER A 1 89 ? 12.318 6.414 -1.675 1.00 95.75 89 SER A O 1
ATOM 723 N N . HIS A 1 90 ? 12.286 7.302 -3.733 1.00 94.62 90 HIS A N 1
ATOM 724 C CA . HIS A 1 90 ? 13.529 6.694 -4.226 1.00 94.62 90 HIS A CA 1
ATOM 725 C C . HIS A 1 90 ? 13.568 5.143 -4.209 1.00 94.62 90 HIS A C 1
ATOM 727 O O . HIS A 1 90 ? 14.647 4.555 -4.318 1.00 94.62 90 HIS A O 1
ATOM 733 N N . ALA A 1 91 ? 12.428 4.445 -4.100 1.00 93.31 91 ALA A N 1
ATOM 734 C CA . ALA A 1 91 ? 12.357 2.979 -4.153 1.00 93.31 91 ALA A CA 1
ATOM 735 C C . ALA A 1 91 ? 12.450 2.478 -5.608 1.00 93.31 91 ALA A C 1
ATOM 737 O O . ALA A 1 91 ? 11.453 2.168 -6.258 1.00 93.31 91 ALA A O 1
ATOM 738 N N . ARG A 1 92 ? 13.674 2.400 -6.143 1.00 89.31 92 ARG A N 1
ATOM 739 C CA . ARG A 1 92 ? 13.948 2.184 -7.583 1.00 89.31 92 ARG A CA 1
ATOM 740 C C . ARG A 1 92 ? 13.460 0.853 -8.164 1.00 89.31 92 ARG A C 1
ATOM 742 O O . ARG A 1 92 ? 13.429 0.713 -9.380 1.00 89.31 92 ARG A O 1
ATOM 749 N N . PHE A 1 93 ? 13.139 -0.125 -7.320 1.00 90.56 93 PHE A N 1
ATOM 750 C CA . PHE A 1 93 ? 12.681 -1.452 -7.744 1.00 90.56 93 PHE A CA 1
ATOM 751 C C . PHE A 1 93 ? 11.179 -1.677 -7.519 1.00 90.56 93 PHE A C 1
ATOM 753 O O . PHE A 1 93 ? 10.686 -2.774 -7.775 1.00 90.56 93 PHE A O 1
ATOM 760 N N . PHE A 1 94 ? 10.446 -0.675 -7.023 1.00 90.25 94 PHE A N 1
ATOM 761 C CA . PHE A 1 94 ? 9.006 -0.803 -6.833 1.00 90.25 94 PHE A CA 1
ATOM 762 C C . PHE A 1 94 ? 8.279 -0.793 -8.188 1.00 90.25 94 PHE A C 1
ATOM 764 O O . PHE A 1 94 ? 8.367 0.177 -8.936 1.00 90.25 94 PHE A O 1
ATOM 771 N N . ASN A 1 95 ? 7.559 -1.875 -8.500 1.00 87.31 95 ASN A N 1
ATOM 772 C CA . ASN A 1 95 ? 6.793 -2.020 -9.744 1.00 87.31 95 ASN A CA 1
ATOM 773 C C . ASN A 1 95 ? 5.578 -2.957 -9.581 1.00 87.31 95 ASN A C 1
ATOM 775 O O . ASN A 1 95 ? 5.314 -3.799 -10.438 1.00 87.31 95 ASN A O 1
ATOM 779 N N . HIS A 1 96 ? 4.879 -2.865 -8.447 1.00 89.25 96 HIS A N 1
ATOM 780 C CA . HIS A 1 96 ? 3.698 -3.688 -8.159 1.00 89.25 96 HIS A CA 1
ATOM 781 C C . HIS A 1 96 ? 2.418 -2.875 -8.314 1.00 89.25 96 HIS A C 1
ATOM 783 O O . HIS A 1 96 ? 2.396 -1.686 -7.999 1.00 89.25 96 HIS A O 1
ATOM 789 N N . ASN A 1 97 ? 1.360 -3.525 -8.802 1.00 89.69 97 ASN A N 1
ATOM 790 C CA . ASN A 1 97 ? 0.040 -2.917 -8.901 1.00 89.69 97 ASN A CA 1
ATOM 791 C C . ASN A 1 97 ? -0.591 -2.850 -7.504 1.00 89.69 97 ASN A C 1
ATOM 793 O O . ASN A 1 97 ? -0.808 -3.878 -6.867 1.00 89.69 97 ASN A O 1
ATOM 797 N N . ILE A 1 98 ? -0.891 -1.634 -7.059 1.00 92.88 98 ILE A N 1
ATOM 798 C CA . ILE A 1 98 ? -1.523 -1.345 -5.768 1.00 92.88 98 ILE A CA 1
ATOM 799 C C . ILE A 1 98 ? -2.867 -0.619 -5.940 1.00 92.88 98 ILE A C 1
ATOM 801 O O . ILE A 1 98 ? -3.359 -0.002 -5.002 1.00 92.88 98 ILE A O 1
ATOM 805 N N . ASN A 1 99 ? -3.476 -0.682 -7.129 1.00 90.81 99 ASN A N 1
ATOM 806 C CA . ASN A 1 99 ? -4.741 -0.000 -7.432 1.00 90.81 99 ASN A CA 1
ATOM 807 C C . ASN A 1 99 ? -5.915 -0.500 -6.569 1.00 90.81 99 ASN A C 1
ATOM 809 O O . ASN A 1 99 ? -6.885 0.223 -6.374 1.00 90.81 99 ASN A O 1
ATOM 813 N N . GLU A 1 100 ? -5.823 -1.721 -6.035 1.00 93.50 100 GLU A N 1
ATOM 814 C CA . GLU A 1 100 ? -6.840 -2.316 -5.154 1.00 93.50 100 GLU A CA 1
ATOM 815 C C . GLU A 1 100 ? -6.736 -1.832 -3.697 1.00 93.50 100 GLU A C 1
ATOM 817 O O . GLU A 1 100 ? -7.553 -2.191 -2.845 1.00 93.50 100 GLU A O 1
ATOM 822 N N . TRP A 1 101 ? -5.727 -1.023 -3.367 1.00 97.25 101 TRP A N 1
ATOM 823 C CA . TRP A 1 101 ? -5.597 -0.463 -2.031 1.00 97.25 101 TRP A CA 1
ATOM 824 C C . TRP A 1 101 ? -6.715 0.534 -1.737 1.00 97.25 101 TRP A C 1
ATOM 826 O O . TRP A 1 101 ? -6.844 1.575 -2.380 1.00 97.25 101 TRP A O 1
ATOM 836 N N . ASN A 1 102 ? -7.487 0.258 -0.685 1.00 97.62 102 ASN A N 1
ATOM 837 C CA . ASN A 1 102 ? -8.445 1.226 -0.171 1.00 97.62 102 ASN A CA 1
ATOM 838 C C . ASN A 1 102 ? -7.718 2.342 0.593 1.00 97.62 102 ASN A C 1
ATOM 840 O O . ASN A 1 102 ? -7.399 2.201 1.774 1.00 97.62 102 ASN A O 1
ATOM 844 N N . VAL A 1 103 ? -7.504 3.463 -0.090 1.00 97.25 103 VAL A N 1
ATOM 845 C CA . VAL A 1 103 ? -6.809 4.644 0.433 1.00 97.25 103 VAL A CA 1
ATOM 846 C C . VAL A 1 103 ? -7.748 5.744 0.943 1.00 97.25 103 VAL A C 1
ATOM 848 O O . VAL A 1 103 ? -7.308 6.869 1.166 1.00 97.25 103 VAL A O 1
ATOM 851 N N . SER A 1 104 ? -9.036 5.450 1.164 1.00 98.00 104 SER A N 1
ATOM 852 C CA . SER A 1 104 ? -10.041 6.466 1.526 1.00 98.00 104 SER A CA 1
ATOM 853 C C . SER A 1 104 ? -9.744 7.220 2.827 1.00 98.00 104 SER A C 1
ATOM 855 O O . SER A 1 104 ? -10.238 8.328 3.017 1.00 98.00 104 SER A O 1
ATOM 857 N N . ASN A 1 105 ? -8.967 6.614 3.728 1.00 98.00 105 ASN A N 1
ATOM 858 C CA . ASN A 1 105 ? -8.605 7.184 5.028 1.00 98.00 105 ASN A CA 1
ATOM 859 C C . ASN A 1 105 ? -7.234 7.883 5.028 1.00 98.00 105 ASN A C 1
ATOM 861 O O . ASN A 1 105 ? -6.840 8.453 6.049 1.00 98.00 105 ASN A O 1
ATOM 865 N N . VAL A 1 106 ? -6.510 7.866 3.904 1.00 98.12 106 VAL A N 1
ATOM 866 C CA . VAL A 1 106 ? -5.178 8.466 3.808 1.00 98.12 106 VAL A CA 1
ATOM 867 C C . VAL A 1 106 ? -5.301 9.985 3.725 1.00 98.12 106 VAL A C 1
ATOM 869 O O . VAL A 1 106 ? -5.927 10.533 2.824 1.00 98.12 106 VAL A O 1
ATOM 872 N N . ILE A 1 107 ? -4.653 10.672 4.661 1.00 98.31 107 ILE A N 1
ATOM 873 C CA . ILE A 1 107 ? -4.612 12.135 4.749 1.00 98.31 107 ILE A CA 1
ATOM 874 C C . ILE A 1 107 ? -3.405 12.684 3.976 1.00 98.31 107 ILE A C 1
ATOM 876 O O . ILE A 1 107 ? -3.486 13.756 3.381 1.00 98.31 107 ILE A O 1
ATOM 880 N N . SER A 1 108 ? -2.279 11.962 3.968 1.00 97.88 108 SER A N 1
ATOM 881 C CA . SER A 1 108 ? -1.049 12.394 3.294 1.00 97.88 108 SER A CA 1
ATOM 882 C C . SER A 1 108 ? -0.434 11.286 2.444 1.00 97.88 108 SER A C 1
ATOM 884 O O . SER A 1 108 ? -0.055 10.236 2.954 1.00 97.88 108 SER A O 1
ATOM 886 N N . MET A 1 109 ? -0.259 11.565 1.150 1.00 97.31 109 MET A N 1
ATOM 887 C CA . MET A 1 109 ? 0.564 10.787 0.206 1.00 97.31 109 MET A CA 1
ATOM 888 C C . MET A 1 109 ? 1.738 11.619 -0.331 1.00 97.31 109 MET A C 1
ATOM 890 O O . MET A 1 109 ? 2.278 11.358 -1.408 1.00 97.31 109 MET A O 1
ATOM 894 N N . SER A 1 110 ? 2.118 12.670 0.400 1.00 97.50 110 SER A N 1
ATOM 895 C CA . SER A 1 110 ? 3.119 13.644 -0.040 1.00 97.50 110 SER A CA 1
ATOM 896 C C . SER A 1 110 ? 4.420 12.949 -0.432 1.00 97.50 110 SER A C 1
ATOM 898 O O . SER A 1 110 ? 5.015 12.236 0.375 1.00 97.50 110 SER A O 1
ATOM 900 N N . GLY A 1 111 ? 4.847 13.123 -1.684 1.00 95.81 111 GLY A N 1
ATOM 901 C CA . GLY A 1 111 ? 6.085 12.534 -2.193 1.00 95.81 111 GLY A CA 1
ATOM 902 C C . GLY A 1 111 ? 6.145 11.002 -2.139 1.00 95.81 111 GLY A C 1
ATOM 903 O O . GLY A 1 111 ? 7.247 10.464 -2.195 1.00 95.81 111 GLY A O 1
ATOM 904 N N . MET A 1 112 ? 5.007 10.295 -2.031 1.00 95.12 112 MET A N 1
ATOM 905 C CA . MET A 1 112 ? 4.943 8.828 -1.912 1.00 95.12 112 MET A CA 1
ATOM 906 C C . MET A 1 112 ? 5.805 8.115 -2.958 1.00 95.12 112 MET A C 1
ATOM 908 O O . MET A 1 112 ? 6.465 7.138 -2.628 1.00 95.12 112 MET A O 1
ATOM 912 N N . PHE A 1 113 ? 5.857 8.660 -4.173 1.00 92.25 113 PHE A N 1
ATOM 913 C CA . PHE A 1 113 ? 6.604 8.135 -5.314 1.00 92.25 113 PHE A CA 1
ATOM 914 C C . PHE A 1 113 ? 7.681 9.091 -5.840 1.00 92.25 113 PHE A C 1
ATOM 916 O O . PHE A 1 113 ? 8.093 9.000 -6.996 1.00 92.25 113 PHE A O 1
ATOM 923 N N . TYR A 1 114 ? 8.130 10.040 -5.016 1.00 92.56 114 TYR A N 1
ATOM 924 C CA . TYR A 1 114 ? 9.167 10.991 -5.410 1.00 92.56 114 TYR A CA 1
ATOM 925 C C . TYR A 1 114 ? 10.441 10.246 -5.842 1.00 92.56 114 TYR A C 1
ATOM 927 O O . TYR A 1 114 ? 10.967 9.434 -5.083 1.00 92.56 114 TYR A O 1
ATOM 935 N N . GLU A 1 115 ? 10.896 10.481 -7.078 1.00 87.06 115 GLU A N 1
ATOM 936 C CA . GLU A 1 115 ? 12.044 9.796 -7.704 1.00 87.06 115 GLU A CA 1
ATOM 937 C C . GLU A 1 115 ? 11.971 8.250 -7.696 1.00 87.06 115 GLU A C 1
ATOM 939 O O . GLU A 1 115 ? 12.982 7.560 -7.859 1.00 87.06 115 GLU A O 1
ATOM 944 N N . ALA A 1 116 ? 10.775 7.675 -7.537 1.00 82.44 116 ALA A N 1
ATOM 945 C CA . ALA A 1 116 ? 10.558 6.252 -7.755 1.00 82.44 116 ALA A CA 1
ATOM 946 C C . ALA A 1 116 ? 10.551 5.958 -9.263 1.00 82.44 116 ALA A C 1
ATOM 948 O O . ALA A 1 116 ? 9.932 6.677 -10.050 1.00 82.44 116 ALA A O 1
ATOM 949 N N . VAL A 1 117 ? 11.224 4.885 -9.681 1.00 71.00 117 VAL A N 1
ATOM 950 C CA . VAL A 1 117 ? 11.208 4.438 -11.081 1.00 71.00 117 VAL A CA 1
ATOM 951 C C . VAL A 1 117 ? 9.932 3.628 -11.299 1.00 71.00 117 VAL A C 1
ATOM 953 O O . VAL A 1 117 ? 9.941 2.405 -11.223 1.00 71.00 117 VAL A O 1
ATOM 956 N N . ILE A 1 118 ? 8.814 4.317 -11.514 1.00 62.88 118 ILE A N 1
ATOM 957 C CA . ILE A 1 118 ? 7.523 3.675 -11.781 1.00 62.88 118 ILE A CA 1
ATOM 958 C C . ILE A 1 118 ? 7.385 3.482 -13.284 1.00 62.88 118 ILE A C 1
ATOM 960 O O . ILE A 1 118 ? 7.430 4.446 -14.048 1.00 62.88 118 ILE A O 1
ATOM 964 N N . ASN A 1 119 ? 7.207 2.235 -13.720 1.00 57.25 119 ASN A N 1
ATOM 965 C CA . ASN A 1 119 ? 6.812 1.977 -15.097 1.00 57.25 119 ASN A CA 1
ATOM 966 C C . ASN A 1 119 ? 5.327 2.347 -15.261 1.00 57.25 119 ASN A C 1
ATOM 968 O O . ASN A 1 119 ? 4.487 1.948 -14.457 1.00 57.25 119 ASN A O 1
ATOM 972 N N . CYS A 1 120 ? 5.006 3.121 -16.297 1.00 50.75 120 CYS A N 1
ATOM 973 C CA . CYS A 1 120 ? 3.717 3.798 -16.498 1.00 50.75 120 CYS A CA 1
ATOM 974 C C . CYS A 1 120 ? 2.504 2.843 -16.636 1.00 50.75 120 CYS A C 1
ATOM 976 O O . CYS A 1 120 ? 1.362 3.280 -16.664 1.00 50.75 120 CYS A O 1
ATOM 978 N N . SER A 1 121 ? 2.726 1.528 -16.701 1.00 58.00 121 SER A N 1
ATOM 979 C CA . SER A 1 121 ? 1.681 0.496 -16.706 1.00 58.00 121 SER A CA 1
ATOM 980 C C . SER A 1 121 ? 1.121 0.140 -15.320 1.00 58.00 121 SER A C 1
ATOM 982 O O . SER A 1 121 ? 0.151 -0.609 -15.246 1.00 58.00 121 SER A O 1
ATOM 984 N N . SER A 1 122 ? 1.743 0.610 -14.234 1.00 54.16 122 SER A N 1
ATOM 985 C CA . SER A 1 122 ? 1.544 0.049 -12.886 1.00 54.16 122 SER A CA 1
ATOM 986 C C . SER A 1 122 ? 0.726 0.931 -11.937 1.00 54.16 122 SER A C 1
ATOM 988 O O . SER A 1 122 ? 0.380 0.472 -10.853 1.00 54.16 122 SER A O 1
ATOM 990 N N . VAL A 1 123 ? 0.437 2.184 -12.311 1.00 53.44 123 VAL A N 1
ATOM 991 C CA . VAL A 1 123 ? -0.280 3.143 -11.456 1.00 53.44 123 VAL A CA 1
ATOM 992 C C . VAL A 1 123 ? -1.272 3.935 -12.304 1.00 53.44 123 VAL A C 1
ATOM 994 O O . VAL A 1 123 ? -0.884 4.815 -13.069 1.00 53.44 123 VAL A O 1
ATOM 997 N N . SER A 1 124 ? -2.555 3.620 -12.165 1.00 51.28 124 SER A N 1
ATOM 998 C CA . SER A 1 124 ? -3.648 4.481 -12.623 1.00 51.28 124 SER A CA 1
ATOM 999 C C . SER A 1 124 ? -4.288 5.079 -11.375 1.00 51.28 124 SER A C 1
ATOM 1001 O O . SER A 1 124 ? -4.967 4.353 -10.650 1.00 51.28 124 SER A O 1
ATOM 1003 N N . LEU A 1 125 ? -3.984 6.353 -11.101 1.00 46.69 125 LEU A N 1
ATOM 1004 C CA . LEU A 1 125 ? -4.600 7.147 -10.029 1.00 46.69 125 LEU A CA 1
ATOM 1005 C C . LEU A 1 125 ? -6.043 7.520 -10.382 1.00 46.69 125 LEU A C 1
ATOM 1007 O O . LEU A 1 125 ? -6.276 7.860 -11.566 1.00 46.69 125 LEU A O 1
#

Secondary structure (DSSP, 8-state):
------S------------------PPB--SSHHHHHHHHT-TTS-GGGB--TT-SB-TTTTTT------TTGGG---TT--B-TTTTTT-TT-----TT---TT-SB-TTTTTT----TTS---

Sequence (125 aa):
MQKSIMGAVWFCLLYFIGCHFITAQEIYVPKTKEYLMRLLKDPSIPLSAIDTSNITDMSRLFENSNRKDFSGIETWNVSNVTDMSYMFSHARFFNHNINEWNVSNVISMSGMFYEAVINCSSVSL

pLDDT: mean 81.63, std 21.85, range [36.56, 98.69]

Radius of gyration: 16.89 Å; chains: 1; bounding box: 27×53×37 Å

InterPro domains:
  IPR005046 Protein of unknown function DUF285 [PF03382] (46-116)
  IPR011889 Bacterial surface protein 26-residue repeat [TIGR02167] (73-86)

Foldseek 3Di:
DPQDPDDDDDDDDDDDDDDDPPPPLRAAEDQEPVVVLVQLPDLVRQLLSYACQNYAELDCSQQLNPDQDNPNVLVYACQNHAYLDCNCANVANDEAANVVHPCVNHNDPHNNCHNHNYDPVRDDD